Protein AF-A0A067R0C1-F1 (afdb_monomer_lite)

Organism: Zootermopsis nevadensis (NCBI:txid136037)

InterPro domains:
  IPR001660 Sterile alpha motif domain [PF00536] (2-39)
  IPR013761 Sterile alpha motif/pointed domain superfamily [G3DSA:1.10.150.50] (1-44)
  IPR013761 Sterile alpha motif/pointed domain superfamily [SSF47769] (1-41)
  IPR050548 Polycomb group and chromatin remodeling factors [PTHR12247] (2-38)

Radius of gyration: 12.96 Å; chains: 1; bounding box: 28×21×36 Å

Structure (mmCIF, N/CA/C/O backbone):
data_AF-A0A067R0C1-F1
#
_entry.id   AF-A0A067R0C1-F1
#
loo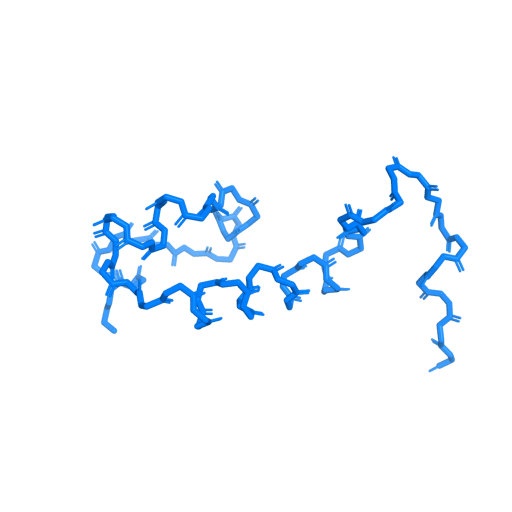p_
_atom_site.group_PDB
_atom_site.id
_atom_site.type_symbol
_atom_site.label_atom_id
_atom_site.label_alt_id
_atom_site.label_comp_id
_atom_site.label_asym_id
_atom_site.label_entity_id
_atom_site.label_seq_id
_atom_site.pdbx_PDB_ins_code
_atom_site.Cartn_x
_atom_site.Cartn_y
_atom_site.Cartn_z
_atom_site.occupancy
_atom_site.B_iso_or_equiv
_atom_site.auth_seq_id
_atom_site.auth_comp_id
_atom_site.auth_asym_id
_atom_site.auth_atom_id
_atom_site.pdbx_PDB_model_num
ATOM 1 N N . GLN A 1 1 ? 7.373 -1.016 13.184 1.00 74.31 1 GLN A N 1
ATOM 2 C CA . GLN A 1 1 ? 6.874 -2.169 13.957 1.00 74.31 1 GLN A CA 1
ATOM 3 C C . GLN A 1 1 ? 5.892 -2.980 13.108 1.00 74.31 1 GLN A C 1
ATOM 5 O O . GLN A 1 1 ? 6.219 -4.124 12.817 1.00 74.31 1 GLN A O 1
ATOM 10 N N . ASN A 1 2 ? 4.855 -2.345 12.542 1.00 87.50 2 ASN A N 1
ATOM 11 C CA . ASN A 1 2 ? 3.773 -2.994 11.775 1.00 87.50 2 ASN A CA 1
ATOM 12 C C . ASN A 1 2 ? 4.190 -4.042 10.736 1.00 87.50 2 ASN A C 1
ATOM 14 O O . ASN A 1 2 ? 3.640 -5.134 10.741 1.00 87.50 2 ASN A O 1
ATOM 18 N N . PHE A 1 3 ? 5.184 -3.765 9.883 1.00 92.81 3 PHE A N 1
ATOM 19 C CA . PHE A 1 3 ? 5.635 -4.740 8.875 1.00 92.81 3 PHE A CA 1
ATOM 20 C C . PHE A 1 3 ? 6.135 -6.043 9.515 1.00 92.81 3 PHE A C 1
ATOM 22 O O . PHE A 1 3 ? 5.813 -7.124 9.044 1.00 92.81 3 PHE A O 1
ATOM 29 N N . ARG A 1 4 ? 6.868 -5.960 10.633 1.00 93.12 4 ARG A N 1
ATOM 30 C CA . ARG A 1 4 ? 7.335 -7.145 11.371 1.00 93.12 4 ARG A CA 1
ATOM 31 C C . ARG A 1 4 ? 6.189 -7.878 12.061 1.00 93.12 4 ARG A C 1
ATOM 33 O O . ARG A 1 4 ? 6.174 -9.101 12.052 1.00 93.12 4 ARG A O 1
ATOM 40 N N . GLU A 1 5 ? 5.249 -7.145 12.648 1.00 92.88 5 GLU A N 1
ATOM 41 C CA . GLU A 1 5 ? 4.091 -7.723 13.347 1.00 92.88 5 GLU A CA 1
ATOM 42 C C . GLU A 1 5 ? 3.160 -8.467 12.385 1.00 92.88 5 GLU A C 1
ATOM 44 O O . GLU A 1 5 ? 2.728 -9.576 12.682 1.00 92.88 5 GLU A O 1
ATOM 49 N N . GLN A 1 6 ? 2.941 -7.903 11.196 1.00 90.69 6 GLN A N 1
ATOM 50 C CA . GLN A 1 6 ? 2.156 -8.502 10.113 1.00 90.69 6 GLN A CA 1
ATOM 51 C C . GLN A 1 6 ? 2.968 -9.490 9.255 1.00 90.69 6 GLN A C 1
ATOM 53 O O . GLN A 1 6 ? 2.458 -10.005 8.265 1.00 90.69 6 GLN A O 1
ATOM 58 N N . ARG A 1 7 ? 4.233 -9.760 9.621 1.00 93.75 7 ARG A N 1
ATOM 59 C CA . ARG A 1 7 ? 5.161 -10.653 8.899 1.00 93.75 7 ARG A CA 1
ATOM 60 C C . ARG A 1 7 ? 5.296 -10.319 7.405 1.00 93.75 7 ARG A C 1
ATOM 62 O O . ARG A 1 7 ? 5.431 -11.209 6.575 1.00 93.75 7 ARG A O 1
ATOM 69 N N . ILE A 1 8 ? 5.279 -9.030 7.081 1.00 94.62 8 ILE A N 1
ATOM 70 C CA . ILE A 1 8 ? 5.468 -8.510 5.729 1.00 94.62 8 ILE A CA 1
ATOM 71 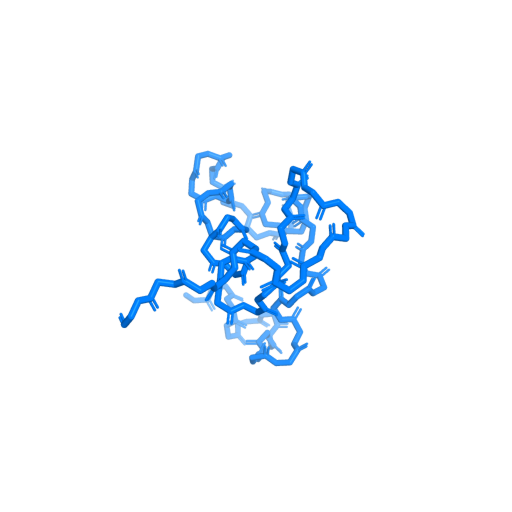C C . ILE A 1 8 ? 6.961 -8.527 5.397 1.00 94.62 8 ILE A C 1
ATOM 73 O O . ILE A 1 8 ? 7.755 -7.785 5.986 1.00 94.62 8 ILE A O 1
ATOM 77 N N . ASP A 1 9 ? 7.330 -9.344 4.423 1.00 93.75 9 ASP A N 1
ATOM 78 C CA . ASP A 1 9 ? 8.652 -9.387 3.803 1.00 93.75 9 ASP A CA 1
ATOM 79 C C . ASP A 1 9 ? 8.662 -8.732 2.404 1.00 93.75 9 ASP A C 1
ATOM 81 O O . ASP A 1 9 ? 7.649 -8.246 1.904 1.00 93.75 9 ASP A O 1
ATOM 85 N N . GLY A 1 10 ? 9.830 -8.708 1.753 1.00 91.50 10 GLY A N 1
ATOM 86 C CA . GLY A 1 10 ? 10.012 -8.061 0.450 1.00 91.50 10 GLY A CA 1
ATOM 87 C C . GLY A 1 10 ? 9.136 -8.617 -0.679 1.00 91.50 10 GLY A C 1
ATOM 88 O O . GLY A 1 10 ? 8.746 -7.860 -1.566 1.00 91.50 10 GLY A O 1
ATOM 89 N N . SER A 1 11 ? 8.802 -9.908 -0.639 1.00 92.25 11 SER A N 1
ATOM 90 C CA . SER A 1 11 ? 7.990 -10.578 -1.660 1.00 92.25 11 SER A CA 1
ATOM 91 C C . SER A 1 11 ? 6.498 -10.259 -1.546 1.00 92.25 11 SER A C 1
ATOM 93 O O . SER A 1 11 ? 5.791 -10.298 -2.550 1.00 92.25 11 SER A O 1
ATOM 95 N N . SER A 1 12 ? 6.024 -9.876 -0.356 1.00 92.12 12 SER A N 1
ATOM 96 C CA . SER A 1 12 ? 4.630 -9.482 -0.123 1.00 92.12 12 SER A CA 1
ATOM 97 C C . SER A 1 12 ? 4.380 -7.985 -0.326 1.00 92.12 12 SER A C 1
ATOM 99 O O . SER A 1 12 ? 3.239 -7.588 -0.558 1.00 92.12 12 SER A O 1
ATOM 101 N N . LEU A 1 13 ? 5.427 -7.147 -0.343 1.00 92.75 13 LEU A N 1
ATOM 102 C CA . LEU A 1 13 ? 5.320 -5.705 -0.623 1.00 92.75 13 LEU A CA 1
ATOM 103 C C . LEU A 1 13 ? 4.522 -5.348 -1.894 1.00 92.75 13 LEU A C 1
ATOM 105 O O . LEU A 1 13 ? 3.707 -4.426 -1.817 1.00 92.75 13 LEU A O 1
ATOM 109 N N . PRO A 1 14 ? 4.696 -6.026 -3.048 1.00 90.38 14 PRO A N 1
ATOM 110 C CA . PRO A 1 14 ? 3.947 -5.712 -4.267 1.00 90.38 14 PRO A CA 1
ATOM 111 C C . PRO A 1 14 ? 2.442 -5.994 -4.14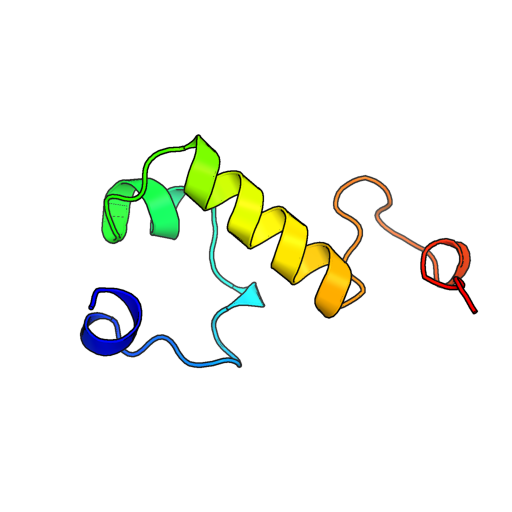8 1.00 90.38 14 PRO A C 1
ATOM 113 O O . PRO A 1 14 ? 1.659 -5.446 -4.919 1.00 90.38 14 PRO A O 1
ATOM 116 N N . LEU A 1 15 ? 2.041 -6.843 -3.196 1.00 92.19 15 LEU A N 1
ATOM 117 C CA . LEU A 1 15 ? 0.653 -7.252 -2.965 1.00 92.19 15 LEU A CA 1
ATOM 118 C C . LEU A 1 15 ? -0.098 -6.272 -2.053 1.00 92.19 15 LEU A C 1
ATOM 120 O O . LEU A 1 15 ? -1.310 -6.393 -1.862 1.00 92.19 15 LEU A O 1
ATOM 124 N N . LEU A 1 16 ? 0.606 -5.300 -1.466 1.00 93.44 16 LEU A N 1
ATOM 125 C CA . LEU A 1 16 ? -0.005 -4.336 -0.564 1.00 93.44 16 LEU A CA 1
ATOM 126 C C . LEU A 1 16 ? -0.831 -3.311 -1.338 1.00 93.44 16 LEU A C 1
ATOM 128 O O . LEU A 1 16 ? -0.321 -2.483 -2.101 1.00 93.44 16 LEU A O 1
ATOM 132 N N . THR A 1 17 ? -2.135 -3.356 -1.093 1.00 93.69 17 THR A N 1
ATOM 133 C CA . THR A 1 17 ? -3.092 -2.349 -1.533 1.00 93.69 17 THR A CA 1
ATOM 134 C C . THR A 1 17 ? -3.039 -1.146 -0.596 1.00 93.69 17 THR A C 1
ATOM 136 O O . THR A 1 17 ? -2.439 -1.191 0.476 1.00 93.69 17 THR A O 1
ATOM 139 N N . GLU A 1 18 ? -3.664 -0.042 -0.998 1.00 95.25 18 GLU A N 1
ATOM 140 C CA . GLU A 1 18 ? -3.807 1.118 -0.115 1.00 95.25 18 GLU A CA 1
ATOM 141 C C . GLU A 1 18 ? -4.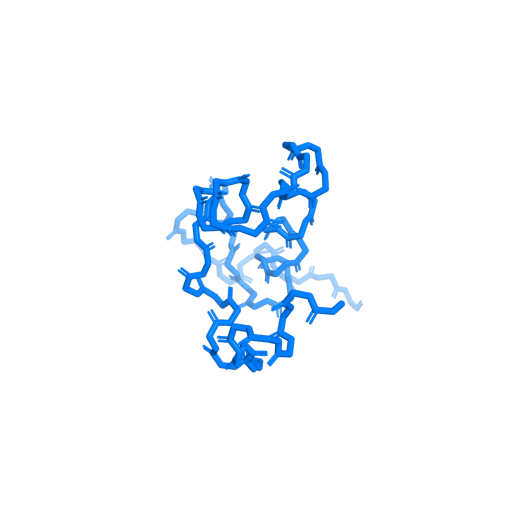539 0.761 1.184 1.00 95.25 18 GLU A C 1
ATOM 143 O O . GLU A 1 18 ? -4.062 1.129 2.253 1.00 95.25 18 GLU A O 1
ATOM 148 N N . ASP A 1 19 ? -5.612 -0.027 1.090 1.00 96.31 19 ASP A N 1
ATOM 149 C CA . ASP A 1 19 ? -6.426 -0.449 2.231 1.00 96.31 19 ASP A CA 1
ATOM 150 C C . ASP A 1 19 ? -5.609 -1.219 3.281 1.00 96.31 19 ASP A C 1
ATOM 152 O O . ASP A 1 19 ? -5.639 -0.878 4.463 1.00 96.31 19 ASP A O 1
ATOM 156 N N . HIS A 1 20 ? -4.756 -2.159 2.854 1.00 95.88 20 HIS A N 1
ATOM 157 C CA . HIS A 1 20 ? -3.854 -2.866 3.771 1.00 95.88 20 HIS A CA 1
ATOM 158 C C . HIS A 1 20 ? -2.926 -1.900 4.528 1.00 95.88 20 HIS A C 1
ATOM 160 O O . HIS A 1 20 ? -2.620 -2.103 5.705 1.00 95.88 20 HIS A O 1
ATOM 166 N N . LEU A 1 21 ? -2.467 -0.829 3.868 1.00 96.12 21 LEU A N 1
ATOM 167 C CA . LEU A 1 21 ? -1.598 0.166 4.492 1.00 96.12 21 LEU A CA 1
ATOM 168 C C . LEU A 1 21 ? -2.380 1.066 5.459 1.00 96.12 21 LEU A C 1
ATOM 170 O O . LEU A 1 21 ? -1.901 1.325 6.563 1.00 96.12 21 LEU A O 1
ATOM 174 N N . THR A 1 22 ? -3.560 1.549 5.068 1.00 96.19 22 THR A N 1
ATOM 175 C CA . THR A 1 22 ? -4.297 2.571 5.825 1.00 96.19 22 THR A CA 1
ATOM 176 C C . THR A 1 22 ? -5.228 1.997 6.883 1.00 96.19 22 THR A C 1
ATOM 178 O O . THR A 1 22 ? -5.277 2.530 7.989 1.00 96.19 22 THR A O 1
ATOM 181 N N . VAL A 1 23 ? -5.943 0.916 6.571 1.00 95.00 23 VAL A N 1
ATOM 182 C CA . VAL A 1 23 ? -6.926 0.289 7.463 1.00 95.00 23 VAL A CA 1
ATOM 183 C C . VAL A 1 23 ? -6.243 -0.739 8.353 1.00 95.00 23 VAL A C 1
ATOM 185 O O . VAL A 1 23 ? -6.282 -0.614 9.574 1.00 95.00 23 VAL A O 1
ATOM 188 N N . THR A 1 24 ? -5.553 -1.722 7.767 1.00 93.25 24 THR A N 1
ATOM 189 C CA . THR A 1 24 ? -4.937 -2.808 8.551 1.00 93.25 24 THR A CA 1
ATOM 190 C C . THR A 1 24 ? -3.695 -2.344 9.312 1.00 93.25 24 THR A C 1
ATOM 192 O O . THR A 1 24 ? -3.495 -2.716 10.465 1.00 93.25 24 THR A O 1
ATOM 195 N N . MET A 1 25 ? -2.852 -1.517 8.685 1.00 93.75 25 MET A N 1
ATOM 196 C CA . MET A 1 25 ? -1.602 -1.032 9.283 1.00 93.75 25 MET A CA 1
ATOM 197 C C . MET A 1 25 ? -1.671 0.414 9.786 1.00 93.75 25 MET A C 1
ATOM 199 O O . MET A 1 25 ? -0.641 0.956 10.184 1.00 93.75 25 MET A O 1
ATOM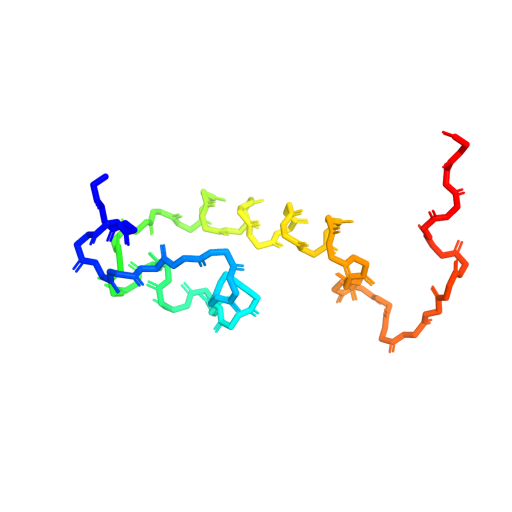 203 N N . GLY A 1 26 ? -2.842 1.056 9.782 1.00 94.44 26 GLY A N 1
ATOM 204 C CA . GLY A 1 26 ? -3.032 2.383 10.380 1.00 94.44 26 GLY A CA 1
ATOM 205 C C . GLY A 1 26 ? -2.141 3.492 9.800 1.00 94.44 26 GLY A C 1
ATOM 206 O O . GLY A 1 26 ? -1.901 4.505 10.463 1.00 94.44 26 GLY A O 1
ATOM 207 N N . MET A 1 27 ? -1.590 3.320 8.594 1.00 95.94 27 MET A N 1
ATOM 208 C CA . MET A 1 27 ? -0.797 4.364 7.951 1.00 95.94 27 MET A CA 1
ATOM 209 C C . MET A 1 27 ? -1.709 5.509 7.515 1.00 95.94 27 MET A C 1
ATOM 211 O O . MET A 1 27 ? -2.802 5.312 6.996 1.00 95.94 27 MET A O 1
ATOM 215 N N . LYS A 1 28 ? -1.222 6.744 7.643 1.00 97.31 28 LYS A N 1
ATOM 216 C CA . LYS A 1 28 ? -1.878 7.886 6.997 1.00 97.31 28 LYS A CA 1
ATOM 217 C C . LYS A 1 28 ? -1.815 7.723 5.472 1.00 97.31 28 LYS A C 1
ATOM 219 O O . LYS A 1 28 ? -0.823 7.210 4.946 1.00 97.31 28 LYS A O 1
ATOM 224 N N . LEU A 1 29 ? -2.827 8.243 4.775 1.00 96.56 29 LEU A N 1
ATOM 225 C CA . LEU A 1 29 ? -2.958 8.138 3.317 1.00 96.56 29 LEU A CA 1
ATOM 226 C C . LEU A 1 29 ? -1.697 8.606 2.568 1.00 96.56 29 LEU A C 1
ATOM 228 O O . LEU A 1 29 ? -1.192 7.900 1.703 1.00 96.56 29 LEU A O 1
ATOM 232 N N . GLY A 1 30 ? -1.121 9.753 2.946 1.00 96.94 30 GLY A N 1
ATOM 233 C CA . GLY A 1 30 ? 0.093 10.283 2.306 1.00 96.94 30 GLY A CA 1
ATOM 234 C C . GLY A 1 30 ? 1.282 9.303 2.323 1.00 96.94 30 GLY A C 1
ATOM 235 O O . GLY A 1 30 ? 1.786 8.937 1.259 1.00 96.94 30 GLY A O 1
ATOM 236 N N . PRO A 1 31 ? 1.741 8.839 3.503 1.00 96.56 31 PRO A N 1
ATOM 237 C CA . PRO A 1 31 ? 2.760 7.793 3.609 1.00 96.56 31 PRO A CA 1
ATOM 238 C C . PRO A 1 31 ? 2.425 6.494 2.862 1.00 96.56 31 PRO A C 1
ATOM 240 O O . PRO A 1 31 ? 3.323 5.915 2.249 1.00 96.56 31 PRO A O 1
ATOM 243 N N . ALA A 1 32 ? 1.162 6.052 2.883 1.00 96.25 32 ALA A N 1
ATOM 244 C CA . ALA A 1 32 ? 0.724 4.851 2.170 1.00 96.25 32 ALA A CA 1
ATOM 245 C C . ALA A 1 32 ? 0.909 4.998 0.649 1.00 96.25 32 ALA A C 1
ATOM 247 O O . ALA A 1 32 ? 1.563 4.170 0.010 1.00 96.25 32 ALA A O 1
ATOM 248 N N . LEU A 1 33 ? 0.432 6.107 0.080 1.00 95.38 33 LEU A N 1
ATOM 249 C CA . LEU A 1 33 ? 0.598 6.425 -1.339 1.00 95.38 33 LEU A CA 1
ATOM 250 C C . LEU A 1 33 ? 2.076 6.561 -1.731 1.00 95.38 33 LEU A C 1
ATOM 252 O O . LEU A 1 33 ? 2.499 6.030 -2.760 1.00 95.38 33 LEU A O 1
ATOM 256 N N . LYS A 1 34 ? 2.894 7.210 -0.889 1.00 94.88 34 LYS A N 1
ATOM 257 C CA . LYS A 1 34 ? 4.340 7.358 -1.126 1.00 94.88 34 LYS A CA 1
ATOM 258 C C . LYS A 1 34 ? 5.059 6.008 -1.176 1.00 94.88 34 LYS A C 1
ATOM 260 O O . LYS A 1 34 ? 5.943 5.820 -2.020 1.00 94.88 34 LYS A O 1
ATOM 265 N N . LEU A 1 35 ? 4.699 5.075 -0.291 1.00 94.31 35 LEU A N 1
ATOM 266 C CA . LEU A 1 35 ? 5.254 3.723 -0.296 1.00 94.31 35 LEU A CA 1
ATOM 267 C C . LEU A 1 35 ? 4.887 2.998 -1.593 1.00 94.31 35 LEU A C 1
ATOM 269 O O . LEU A 1 35 ? 5.787 2.525 -2.285 1.00 94.31 35 LEU A O 1
ATOM 273 N N . ARG A 1 36 ? 3.602 2.986 -1.966 1.00 92.06 36 ARG A N 1
ATOM 274 C CA . ARG A 1 36 ? 3.132 2.333 -3.200 1.00 92.06 36 ARG A CA 1
ATOM 275 C C . ARG A 1 36 ? 3.834 2.885 -4.438 1.00 92.06 36 ARG A C 1
ATOM 277 O O . ARG A 1 36 ? 4.382 2.112 -5.214 1.00 92.06 36 ARG A O 1
ATOM 284 N N . ALA A 1 37 ? 3.941 4.207 -4.566 1.00 90.25 37 ALA A N 1
ATOM 285 C CA . ALA A 1 37 ? 4.662 4.838 -5.673 1.00 90.25 37 ALA A CA 1
ATOM 286 C C . ALA A 1 37 ? 6.158 4.461 -5.706 1.00 90.25 37 ALA A C 1
ATOM 288 O O . ALA A 1 37 ? 6.753 4.303 -6.773 1.00 90.25 37 ALA A O 1
ATOM 289 N N . THR A 1 38 ? 6.784 4.303 -4.537 1.00 91.00 38 THR A N 1
ATOM 290 C CA . THR A 1 38 ? 8.188 3.881 -4.434 1.00 91.00 38 THR A CA 1
ATOM 291 C C . THR A 1 38 ? 8.375 2.420 -4.836 1.00 91.00 38 THR A C 1
ATOM 293 O O . THR A 1 38 ? 9.335 2.115 -5.543 1.00 91.00 38 THR A O 1
ATOM 296 N N . LEU A 1 39 ? 7.462 1.533 -4.432 1.00 89.50 39 LEU A N 1
ATOM 297 C CA . LEU A 1 39 ? 7.475 0.122 -4.826 1.00 89.50 39 LEU A CA 1
ATOM 298 C C . LEU A 1 39 ? 7.253 -0.024 -6.329 1.00 89.50 39 LEU A C 1
ATOM 300 O O . LEU A 1 39 ? 8.053 -0.669 -6.995 1.00 89.50 39 LEU A O 1
ATOM 304 N N . SER A 1 40 ? 6.255 0.671 -6.870 1.00 85.81 40 SER A N 1
ATOM 305 C CA . SER A 1 40 ? 5.997 0.776 -8.306 1.00 85.81 40 SER A CA 1
ATOM 306 C C . SER A 1 40 ? 7.252 1.140 -9.101 1.00 85.81 40 SER A C 1
ATOM 308 O O . SER A 1 40 ? 7.631 0.427 -10.026 1.00 85.81 40 SER A O 1
ATOM 310 N N . ARG A 1 41 ? 7.976 2.190 -8.689 1.00 83.12 41 ARG A N 1
ATOM 311 C CA . ARG A 1 41 ? 9.225 2.598 -9.349 1.00 83.12 41 ARG A CA 1
ATOM 312 C C . ARG A 1 41 ? 10.333 1.546 -9.243 1.00 83.12 41 ARG A C 1
ATOM 314 O O . ARG A 1 41 ? 11.048 1.336 -10.214 1.00 83.12 41 ARG A O 1
ATOM 321 N N . ARG A 1 42 ? 10.497 0.910 -8.079 1.00 85.81 42 ARG A N 1
ATOM 322 C CA . ARG A 1 42 ? 11.554 -0.091 -7.843 1.00 85.81 42 ARG A CA 1
ATOM 323 C C . ARG A 1 42 ? 11.302 -1.419 -8.550 1.00 85.81 42 ARG A C 1
ATOM 325 O O . ARG A 1 42 ? 12.261 -2.087 -8.911 1.00 85.81 42 ARG A O 1
ATOM 332 N N . LEU A 1 43 ? 10.039 -1.797 -8.710 1.00 84.06 43 LEU A N 1
ATOM 333 C CA . LEU A 1 43 ? 9.628 -3.073 -9.295 1.00 84.06 43 LEU A CA 1
ATOM 334 C C . LEU A 1 43 ? 9.368 -2.979 -10.804 1.00 84.06 43 LEU A C 1
ATOM 336 O O . LEU A 1 43 ? 9.012 -3.976 -11.417 1.00 84.06 43 LEU A O 1
ATOM 340 N N . GLY A 1 44 ? 9.508 -1.794 -11.405 1.00 74.19 44 GLY A N 1
ATOM 341 C CA . GLY A 1 44 ? 9.186 -1.597 -12.820 1.00 74.19 44 GLY A CA 1
ATOM 342 C C . GLY A 1 44 ? 7.680 -1.573 -13.114 1.00 74.19 44 GLY A C 1
ATOM 343 O O . GLY A 1 44 ? 7.264 -1.749 -14.255 1.00 74.19 44 GLY A O 1
ATOM 344 N N . HIS A 1 45 ? 6.841 -1.388 -12.091 1.00 68.31 45 HIS A N 1
ATOM 345 C CA . HIS A 1 45 ? 5.387 -1.326 -12.219 1.00 68.31 45 HIS A CA 1
ATOM 346 C C . HIS A 1 45 ? 4.937 0.133 -12.294 1.00 68.31 45 HIS A C 1
ATOM 348 O O . HIS A 1 45 ? 4.734 0.797 -11.279 1.00 68.31 45 HIS A O 1
ATOM 354 N N . CYS A 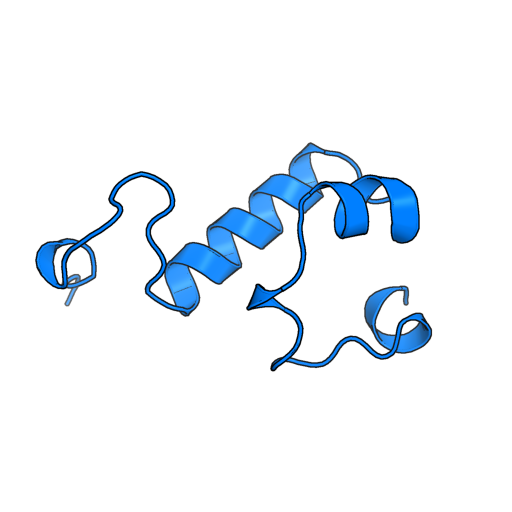1 46 ? 4.766 0.649 -13.503 1.00 59.53 46 CYS A N 1
ATOM 355 C CA . CYS A 1 46 ? 4.223 1.982 -13.731 1.00 59.53 46 CYS A CA 1
ATOM 356 C C . CYS A 1 46 ? 2.709 2.011 -13.448 1.00 59.53 46 CYS A C 1
ATOM 358 O O . CYS A 1 46 ? 1.931 1.362 -14.137 1.00 59.53 46 CYS A O 1
ATOM 360 N N . ALA A 1 47 ? 2.265 2.796 -12.462 1.00 58.31 47 ALA A N 1
ATOM 361 C CA . ALA A 1 47 ? 0.834 2.947 -12.158 1.00 58.31 47 ALA A CA 1
ATOM 362 C C . ALA A 1 47 ? 0.054 3.734 -13.236 1.00 58.31 47 ALA A C 1
ATOM 364 O O . ALA A 1 47 ? -1.169 3.668 -13.281 1.00 58.31 47 ALA A O 1
ATOM 365 N N . ILE A 1 48 ? 0.763 4.492 -14.081 1.00 60.22 48 ILE A N 1
ATOM 366 C CA . ILE A 1 48 ? 0.194 5.368 -15.123 1.00 60.22 48 ILE A CA 1
ATOM 367 C C . ILE A 1 48 ? 0.231 4.691 -16.501 1.00 60.22 48 ILE A C 1
ATOM 369 O O . ILE A 1 48 ? -0.539 5.039 -17.390 1.00 60.22 48 ILE A O 1
ATOM 373 N N . CYS A 1 49 ? 1.104 3.703 -16.685 1.00 59.00 49 CYS A N 1
ATOM 374 C CA . CYS A 1 49 ? 1.336 3.058 -17.963 1.00 59.00 49 CYS A CA 1
ATOM 375 C C . CYS A 1 49 ? 1.277 1.538 -17.797 1.00 59.00 49 CYS A C 1
ATOM 377 O O . CYS A 1 49 ? 2.220 0.913 -17.325 1.00 59.00 49 CYS A O 1
ATOM 379 N N . LEU A 1 50 ? 0.148 0.937 -18.193 1.00 54.38 50 LEU A N 1
ATOM 380 C CA . LEU A 1 50 ? -0.098 -0.509 -18.083 1.00 54.38 50 LEU A CA 1
ATOM 381 C C . LEU A 1 50 ? 0.792 -1.361 -19.016 1.00 54.38 50 LEU A C 1
ATOM 383 O O . LEU A 1 50 ? 0.648 -2.575 -19.052 1.00 54.38 50 LEU A O 1
ATOM 387 N N . HIS A 1 51 ? 1.692 -0.740 -19.783 1.00 51.12 51 HIS A N 1
ATOM 388 C CA . HIS A 1 51 ? 2.737 -1.403 -20.556 1.00 51.12 51 HIS A CA 1
ATOM 389 C C . HIS A 1 51 ? 3.778 -0.382 -21.031 1.00 51.12 51 HIS A C 1
ATOM 391 O O . HIS A 1 51 ? 3.434 0.546 -21.759 1.00 51.12 51 HIS A O 1
ATOM 397 N N . CYS A 1 52 ? 5.049 -0.578 -20.667 1.00 51.72 52 CYS A N 1
ATOM 398 C CA . CYS A 1 52 ? 6.164 -0.786 -21.605 1.00 51.72 52 CYS A CA 1
ATOM 399 C C . CYS A 1 52 ? 7.522 -0.518 -20.925 1.00 51.72 52 CYS A C 1
ATOM 401 O O . CYS A 1 52 ? 7.677 0.410 -20.130 1.00 51.72 52 CYS A O 1
ATOM 403 N N . VAL A 1 53 ? 8.529 -1.290 -21.341 1.00 50.94 53 VAL A N 1
ATOM 404 C CA . VAL A 1 53 ? 9.968 -1.156 -21.036 1.00 50.94 53 VAL A CA 1
ATOM 405 C C . VAL A 1 53 ? 10.551 0.243 -21.307 1.00 50.94 53 VAL A C 1
ATOM 407 O O . VAL A 1 53 ? 11.644 0.558 -20.851 1.00 50.94 53 VAL A O 1
ATOM 410 N N . HIS A 1 54 ? 9.821 1.104 -22.020 1.00 56.19 54 HIS A N 1
ATOM 411 C CA . HIS A 1 54 ? 10.234 2.462 -22.377 1.00 56.19 54 HIS A CA 1
ATOM 412 C C . HIS A 1 54 ? 10.325 3.447 -21.203 1.00 56.19 54 HIS A C 1
ATOM 414 O O . HIS A 1 54 ? 11.121 4.378 -21.274 1.00 56.19 54 HIS A O 1
ATOM 420 N N . CYS A 1 55 ? 9.557 3.279 -20.122 1.00 55.88 55 CYS A N 1
ATOM 421 C CA . CYS A 1 55 ? 9.537 4.276 -19.039 1.00 55.88 55 CYS A CA 1
ATOM 422 C C . CYS A 1 55 ? 10.598 4.054 -17.948 1.00 55.88 55 CYS A C 1
ATOM 424 O O . CYS A 1 55 ? 10.729 4.893 -17.059 1.00 55.88 55 CYS A O 1
ATOM 426 N N . HIS A 1 56 ? 11.364 2.960 -18.010 1.00 59.78 56 HIS A N 1
ATOM 427 C CA . HIS A 1 56 ? 12.383 2.625 -17.006 1.00 59.78 56 HIS A CA 1
ATOM 428 C C . HIS A 1 56 ? 13.824 2.794 -17.494 1.00 59.78 56 HIS A C 1
ATOM 430 O O . HIS A 1 56 ? 14.745 2.380 -16.797 1.00 59.78 56 HIS A O 1
ATOM 436 N N . ASN A 1 57 ? 14.036 3.435 -18.647 1.00 49.78 57 ASN A N 1
ATOM 437 C CA . ASN A 1 57 ? 15.377 3.768 -19.108 1.00 49.78 57 ASN A CA 1
ATOM 438 C C . ASN A 1 57 ? 15.747 5.196 -18.677 1.00 49.78 57 ASN A C 1
ATOM 440 O O . ASN A 1 57 ? 15.603 6.154 -19.433 1.00 49.78 57 ASN A O 1
ATOM 444 N N . THR A 1 58 ? 16.206 5.338 -17.436 1.00 49.09 58 THR A N 1
ATOM 445 C CA . THR A 1 58 ? 17.123 6.427 -17.071 1.00 49.09 58 THR A CA 1
ATOM 446 C C . THR A 1 58 ? 18.510 5.810 -16.877 1.00 49.09 58 THR A C 1
ATOM 448 O O . THR A 1 58 ? 18.557 4.734 -16.280 1.00 49.09 58 THR A O 1
ATOM 451 N N . PRO A 1 59 ? 19.583 6.432 -17.401 1.00 52.88 59 PRO A N 1
ATOM 452 C CA . PRO A 1 59 ? 20.940 5.874 -17.407 1.00 52.88 59 PRO A CA 1
ATOM 453 C C . PRO A 1 59 ? 21.486 5.552 -16.012 1.00 52.88 59 PRO A C 1
ATOM 455 O O . PRO A 1 59 ? 21.031 6.186 -15.030 1.00 52.88 59 PRO A O 1
#

Secondary structure (DSSP, 8-state):
-HHHHTT--TTTGGG--HHIIIIIS---HHHHHHHHHHHHHHHT--SS-SS-GGGG---

pLDDT: mean 82.8, std 16.56, range [49.09, 97.31]

Sequence (59 aa):
QNFREQRIDGSSLPLLTEDHLTVTMGMKLGPALKLRATLSRRLGHCAICLHCVHCHNTP

Foldseek 3Di:
DQCVVVVPDPVCLQVDDLCCCCPVVVDDSVVSVVSNVVCCLVVVNDPVDNDDPVVNDDD